Protein AF-A0AAW2KDM3-F1 (afdb_monomer)

Radius of gyration: 23.58 Å; Cα contacts (8 Å, |Δi|>4): 33; chains: 1; bounding box: 55×32×55 Å

Organism: NCBI:txid2727405

InterPro domains:
  IPR025452 Domain of unknown function DUF4218 [PF13960] (2-44)

Secondary structure (DSSP, 8-state):
---S-SSSHHHHHHHHHHHHHHHHHHTTSS-TTS--TTTSPPTT-------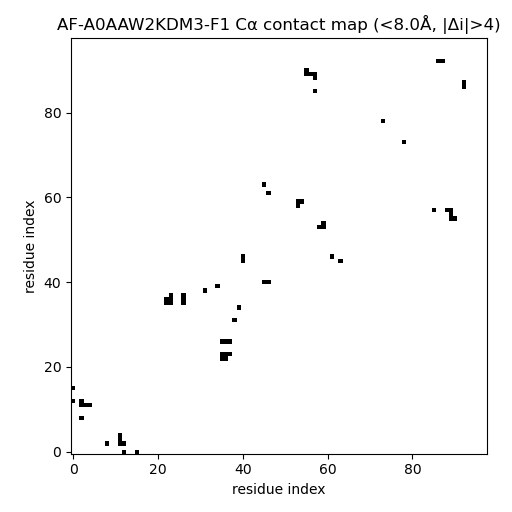GGGGG-TT-------S-----PPPHHHHHHHHHHHHHS-TTTGGG--

pLDDT: mean 76.43, std 13.73, range [48.03, 95.44]

Solvent-accessible surface area (backbone atoms only — not comparable to full-atom values): 6596 Å² total; per-residue (Å²): 134,83,76,83,40,82,91,47,47,67,61,41,50,54,52,54,51,52,55,50,50,53,47,48,61,54,43,73,78,51,60,92,86,58,84,35,78,81,76,48,69,54,99,84,48,83,70,68,76,77,67,81,80,42,81,84,44,92,71,52,70,85,73,80,89,76,78,85,86,78,92,76,88,77,52,75,67,54,51,50,51,53,53,49,52,59,57,73,69,32,81,84,48,57,79,78,80,115

Sequence (98 aa):
MKVKDKAHVEASIVEAYLVEEISLFTSHYFEPQVLCKRNMPSRNDDLVMNDTHIQQSIFNYIGRASGASRKRSLSGSEQHIIKMYILTNREIVTPYYE

Foldseek 3Di:
DDQPDPPCRPVSVVVVVVVVVVQVVVVVVDDQPDDGPVNPDDPPPPPDPDPVPLPQAPPSDPDDDDDDDDDDDDDPVRVVVVVVCRQPVGPVNVVVVD

S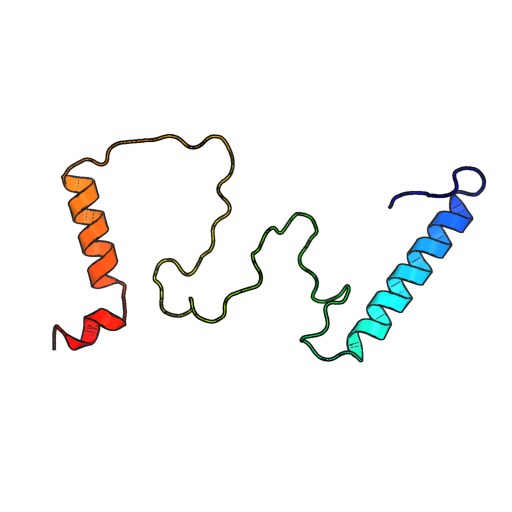tructure (mmCIF, N/CA/C/O backbone):
data_AF-A0AAW2KDM3-F1
#
_entry.id   AF-A0AAW2KDM3-F1
#
loop_
_atom_site.group_PDB
_atom_site.id
_atom_site.type_symbol
_atom_site.label_atom_id
_atom_site.label_alt_id
_atom_site.label_comp_id
_atom_site.label_asym_id
_atom_site.label_entity_id
_atom_site.label_seq_id
_atom_site.pdbx_PDB_ins_code
_atom_site.Cartn_x
_atom_site.Cartn_y
_atom_site.Cartn_z
_atom_site.occupancy
_atom_site.B_iso_or_equiv
_atom_site.auth_seq_id
_atom_site.auth_comp_id
_atom_site.auth_asym_id
_atom_site.auth_atom_id
_atom_site.pdbx_PDB_model_num
ATOM 1 N N . MET A 1 1 ? 11.457 5.809 -14.335 1.00 54.59 1 MET A N 1
ATOM 2 C CA . MET A 1 1 ? 12.539 5.114 -15.063 1.00 54.59 1 MET A CA 1
ATOM 3 C C . MET A 1 1 ? 13.871 5.735 -14.672 1.00 54.59 1 MET A C 1
ATOM 5 O O . MET A 1 1 ? 13.992 6.952 -14.733 1.00 54.59 1 MET A O 1
ATOM 9 N N . LYS A 1 2 ? 14.831 4.951 -14.172 1.00 58.62 2 LYS A N 1
ATOM 10 C CA . LYS A 1 2 ? 16.146 5.476 -13.774 1.00 58.62 2 LYS A CA 1
ATOM 11 C C . LYS A 1 2 ? 17.111 5.203 -14.925 1.00 58.62 2 LYS A C 1
ATOM 13 O O . LYS A 1 2 ? 17.513 4.060 -15.101 1.00 58.62 2 LYS A O 1
ATOM 18 N N . VAL A 1 3 ? 17.407 6.226 -15.725 1.00 66.38 3 VAL A N 1
ATOM 19 C CA . VAL A 1 3 ? 18.361 6.133 -16.842 1.00 66.38 3 VAL A CA 1
ATOM 20 C C . VAL A 1 3 ? 19.741 5.862 -16.249 1.00 66.38 3 VAL A C 1
ATOM 22 O O . VAL A 1 3 ? 20.259 6.687 -15.491 1.00 66.38 3 VAL A O 1
ATOM 25 N N . LYS A 1 4 ? 20.280 4.667 -16.510 1.00 67.62 4 LYS A N 1
ATOM 26 C CA . LYS A 1 4 ? 21.583 4.246 -15.979 1.00 67.62 4 LYS A CA 1
ATOM 27 C C . LYS A 1 4 ? 22.720 4.800 -16.825 1.00 67.62 4 LYS A C 1
ATOM 29 O O . LYS A 1 4 ? 23.732 5.203 -16.260 1.00 67.62 4 LYS A O 1
ATOM 34 N N . ASP A 1 5 ? 22.508 4.882 -18.135 1.00 71.44 5 ASP A N 1
ATOM 35 C CA . ASP A 1 5 ? 23.477 5.429 -19.070 1.00 71.44 5 ASP A CA 1
ATOM 36 C C . ASP A 1 5 ? 22.974 6.746 -19.670 1.00 71.44 5 ASP A C 1
ATOM 38 O O . ASP A 1 5 ? 22.030 6.790 -20.460 1.00 71.44 5 ASP A O 1
ATOM 42 N N . LYS A 1 6 ? 23.598 7.845 -19.243 1.00 73.56 6 LYS A N 1
ATOM 43 C CA . LYS A 1 6 ? 23.269 9.194 -19.717 1.00 73.56 6 LYS A CA 1
ATOM 44 C C . LYS A 1 6 ? 23.952 9.537 -21.043 1.00 73.56 6 LYS A C 1
ATOM 46 O O . LYS A 1 6 ? 23.581 10.544 -21.635 1.00 73.56 6 LYS A O 1
ATOM 51 N N . ALA A 1 7 ? 24.928 8.743 -21.493 1.00 79.44 7 ALA A N 1
ATOM 52 C CA . ALA A 1 7 ? 25.584 8.940 -22.784 1.00 79.44 7 ALA A CA 1
ATOM 53 C C . ALA A 1 7 ? 24.707 8.428 -23.939 1.00 79.44 7 ALA A C 1
ATOM 55 O O . ALA A 1 7 ? 24.673 9.039 -25.004 1.00 79.44 7 ALA A O 1
ATOM 56 N N . HIS A 1 8 ? 23.932 7.367 -23.694 1.00 79.94 8 HIS A N 1
ATOM 57 C CA . HIS A 1 8 ? 23.000 6.777 -24.657 1.00 79.94 8 HIS A CA 1
ATOM 58 C C . HIS A 1 8 ? 21.614 6.603 -24.040 1.00 79.94 8 HIS A C 1
ATOM 60 O O . HIS A 1 8 ? 21.134 5.489 -23.824 1.00 79.94 8 HIS A O 1
ATOM 66 N N . VAL A 1 9 ? 20.970 7.737 -23.752 1.00 83.50 9 VAL A N 1
ATOM 67 C CA . VAL A 1 9 ? 19.675 7.771 -23.064 1.00 83.50 9 VAL A CA 1
ATOM 68 C C . VAL A 1 9 ? 18.661 6.883 -23.777 1.00 83.50 9 VAL A C 1
ATOM 70 O O . VAL A 1 9 ? 18.134 5.986 -23.134 1.00 83.50 9 VAL A O 1
ATOM 73 N N . GLU A 1 10 ? 18.447 7.065 -25.085 1.00 86.50 10 GLU A N 1
ATOM 74 C CA . GLU A 1 10 ? 17.453 6.323 -25.881 1.00 86.50 10 GLU A CA 1
ATOM 75 C C . GLU A 1 10 ? 17.653 4.805 -25.827 1.00 86.50 10 GLU A C 1
ATOM 77 O O . GLU A 1 10 ? 16.706 4.072 -25.548 1.00 86.50 10 GLU A O 1
ATOM 82 N N . ALA A 1 11 ? 18.889 4.331 -26.008 1.00 86.06 11 ALA A N 1
ATOM 83 C CA . ALA A 1 11 ? 19.207 2.909 -25.909 1.00 86.06 11 ALA A CA 1
ATOM 84 C C . ALA A 1 11 ? 18.917 2.367 -24.499 1.00 86.06 11 ALA A C 1
ATOM 86 O O . ALA A 1 11 ? 18.305 1.311 -24.357 1.00 86.06 11 ALA A O 1
ATOM 87 N N . SER A 1 12 ? 19.264 3.131 -23.455 1.00 84.44 12 SER A N 1
ATOM 88 C CA . SER A 1 12 ? 18.967 2.775 -22.062 1.00 84.44 12 SER A CA 1
ATOM 89 C C . SER A 1 12 ? 17.460 2.771 -21.760 1.00 84.44 12 SER A C 1
ATOM 91 O O . SER A 1 12 ? 17.005 1.976 -20.937 1.00 84.44 12 SER A O 1
ATOM 93 N N . ILE A 1 13 ? 16.669 3.627 -22.424 1.00 87.94 13 ILE A N 1
ATOM 94 C CA . ILE A 1 13 ? 15.200 3.597 -22.348 1.00 87.94 13 ILE A CA 1
ATOM 95 C C . ILE A 1 13 ? 14.683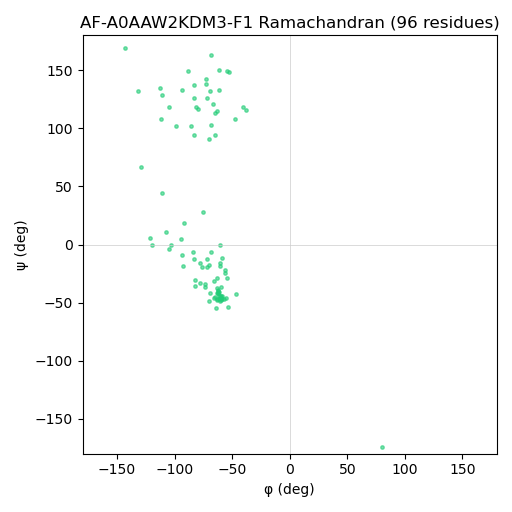 2.283 -22.936 1.00 87.94 13 ILE A C 1
ATOM 97 O O . ILE A 1 13 ? 13.955 1.557 -22.263 1.00 87.94 13 ILE A O 1
ATOM 101 N N . VAL A 1 14 ? 15.066 1.979 -24.179 1.00 91.31 14 VAL A N 1
ATOM 102 C CA . VAL A 1 14 ? 14.595 0.792 -24.907 1.00 91.31 14 VAL A CA 1
ATOM 103 C C . VAL A 1 14 ? 14.955 -0.487 -24.156 1.00 91.31 14 VAL A C 1
ATOM 105 O O . VAL A 1 14 ? 14.104 -1.351 -23.965 1.00 91.31 14 VAL A O 1
ATOM 108 N N . GLU A 1 15 ? 16.186 -0.583 -23.658 1.00 90.50 15 GLU A N 1
ATOM 109 C CA . GLU A 1 15 ? 16.634 -1.713 -22.845 1.00 90.50 15 GLU A CA 1
ATOM 110 C C . GLU A 1 15 ? 15.772 -1.887 -21.584 1.00 90.50 15 GLU A C 1
ATOM 112 O O . GLU A 1 15 ? 15.346 -2.998 -21.266 1.00 90.50 15 GLU A O 1
ATOM 117 N N . ALA A 1 16 ? 15.462 -0.792 -20.880 1.00 89.31 16 ALA A N 1
ATOM 118 C CA . ALA A 1 16 ? 14.624 -0.848 -19.688 1.00 89.31 16 ALA A CA 1
ATOM 119 C C . ALA A 1 16 ? 13.209 -1.365 -19.996 1.00 89.31 16 ALA A C 1
ATOM 121 O O . ALA A 1 16 ? 12.688 -2.167 -19.218 1.00 89.31 16 ALA A O 1
ATOM 122 N N . TYR A 1 17 ? 12.620 -0.949 -21.122 1.00 91.44 17 TYR A N 1
ATOM 123 C CA . TYR A 1 17 ? 11.316 -1.446 -21.572 1.00 91.44 17 TYR A CA 1
ATOM 124 C C . TYR A 1 17 ? 11.356 -2.933 -21.924 1.00 91.44 17 TYR A C 1
ATOM 126 O O . TYR A 1 17 ? 10.500 -3.683 -21.462 1.00 91.44 17 TYR A O 1
ATOM 134 N N . LEU A 1 18 ? 12.377 -3.386 -22.658 1.00 94.31 18 LEU A N 1
ATOM 135 C CA . LEU A 1 18 ? 12.534 -4.803 -23.004 1.00 94.31 18 LEU A CA 1
ATOM 136 C C . LEU A 1 18 ? 12.634 -5.684 -21.754 1.00 94.31 18 LEU A C 1
ATOM 138 O O . LEU A 1 18 ? 11.940 -6.694 -21.637 1.00 94.31 18 LEU A O 1
ATOM 142 N N . VAL A 1 19 ? 13.461 -5.289 -20.783 1.00 91.06 19 VAL A N 1
ATOM 143 C CA . VAL A 1 19 ? 13.595 -6.023 -19.514 1.00 91.06 19 VAL A CA 1
ATOM 144 C C . VAL A 1 19 ? 12.273 -6.034 -18.742 1.00 91.06 19 VAL A C 1
ATOM 146 O O . VAL A 1 19 ? 11.914 -7.049 -18.140 1.00 91.06 19 VAL A O 1
ATOM 149 N N . GLU A 1 20 ? 11.538 -4.921 -18.754 1.00 89.75 20 GLU A N 1
ATOM 150 C CA . GLU A 1 20 ? 10.223 -4.804 -18.126 1.00 89.75 20 GLU A 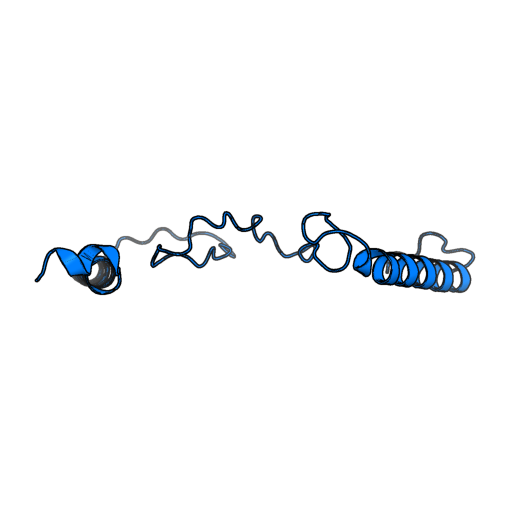CA 1
ATOM 151 C C . GLU A 1 20 ? 9.189 -5.741 -18.756 1.00 89.75 20 GLU A C 1
ATOM 153 O O . GLU A 1 20 ? 8.519 -6.460 -18.011 1.00 89.75 20 GLU A O 1
ATOM 158 N N . GLU A 1 21 ? 9.095 -5.778 -20.083 1.00 92.75 21 GLU A N 1
ATOM 159 C CA . GLU A 1 21 ? 8.161 -6.642 -20.805 1.00 92.75 21 GLU A CA 1
ATOM 160 C C . GLU A 1 21 ? 8.487 -8.122 -20.625 1.00 92.75 21 GLU A C 1
ATOM 162 O O . GLU A 1 21 ? 7.596 -8.905 -20.300 1.00 92.75 21 GLU A O 1
ATOM 167 N N . ILE A 1 22 ? 9.760 -8.513 -20.749 1.00 93.12 22 ILE A N 1
ATOM 168 C CA . ILE A 1 22 ? 10.180 -9.907 -20.545 1.00 93.12 22 ILE A CA 1
ATOM 16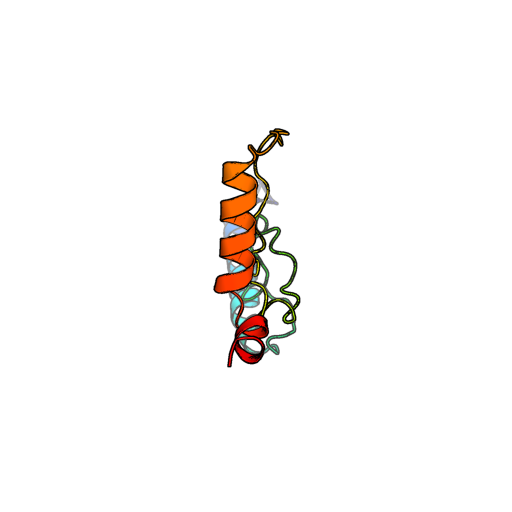9 C C . ILE A 1 22 ? 9.849 -10.356 -19.118 1.00 93.12 22 ILE A C 1
ATOM 171 O O . ILE A 1 22 ? 9.294 -11.439 -18.918 1.00 93.12 22 ILE A O 1
ATOM 175 N N . SER A 1 23 ? 10.137 -9.519 -18.117 1.00 89.81 23 SER A N 1
ATOM 176 C CA . SER A 1 23 ? 9.821 -9.817 -16.712 1.00 89.81 23 SER A CA 1
ATOM 177 C C . SER A 1 23 ? 8.315 -9.953 -16.469 1.00 89.81 23 SER A C 1
ATOM 179 O O . SER A 1 23 ? 7.887 -10.791 -15.678 1.00 89.81 23 SER A O 1
ATOM 181 N N . LEU A 1 24 ? 7.494 -9.135 -17.135 1.00 90.06 24 LEU A N 1
ATOM 182 C CA . LEU A 1 24 ? 6.039 -9.223 -17.037 1.00 90.06 24 LEU A CA 1
ATOM 183 C C . LEU A 1 24 ? 5.513 -10.487 -17.725 1.00 90.06 24 LEU A C 1
ATOM 185 O O . LEU A 1 24 ? 4.755 -11.238 -17.118 1.00 90.06 24 LEU A O 1
ATOM 189 N N . PHE A 1 25 ? 5.951 -10.762 -18.951 1.00 93.06 25 PHE A N 1
ATOM 190 C CA . PHE A 1 25 ? 5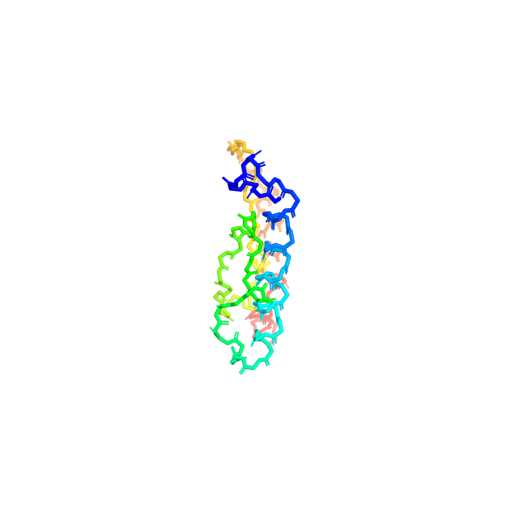.528 -11.931 -19.718 1.00 93.06 25 PHE A CA 1
ATOM 191 C C . PHE A 1 25 ? 5.878 -13.240 -19.001 1.00 93.06 25 PHE A C 1
ATOM 193 O O . PHE A 1 25 ? 5.024 -14.105 -18.812 1.00 93.06 25 PHE A O 1
ATOM 200 N N . THR A 1 26 ? 7.119 -13.362 -18.527 1.00 92.00 26 THR A N 1
ATOM 201 C CA . THR A 1 26 ? 7.579 -14.542 -17.778 1.00 92.00 26 THR A CA 1
ATOM 202 C C . THR A 1 26 ? 6.835 -14.728 -16.457 1.00 92.00 26 THR A C 1
ATOM 204 O O . THR A 1 26 ? 6.620 -15.866 -16.043 1.00 92.00 26 THR A O 1
ATOM 207 N N . SER A 1 27 ? 6.344 -13.647 -15.836 1.00 90.19 27 SER A N 1
ATOM 208 C CA . SER A 1 27 ? 5.597 -13.726 -14.573 1.00 90.19 27 SER A CA 1
ATOM 209 C C . SER A 1 27 ? 4.306 -14.549 -14.633 1.00 90.19 27 SER A C 1
ATOM 211 O O . SER A 1 27 ? 3.804 -14.975 -13.594 1.00 90.19 27 SER A O 1
ATOM 213 N N . HIS A 1 28 ? 3.770 -14.791 -15.831 1.00 90.38 28 HIS A N 1
ATOM 214 C CA . HIS A 1 28 ? 2.573 -15.607 -16.027 1.00 90.38 28 HIS A CA 1
ATOM 215 C C . HIS A 1 28 ? 2.824 -17.112 -15.899 1.00 90.38 28 HIS A C 1
ATOM 217 O O . HIS A 1 28 ? 1.875 -17.859 -15.679 1.00 90.38 28 HIS A O 1
ATOM 223 N N . TYR A 1 29 ? 4.077 -17.549 -16.020 1.00 93.62 29 TYR A N 1
ATOM 224 C CA . TYR A 1 29 ? 4.451 -18.961 -15.936 1.00 93.62 29 TYR A CA 1
ATOM 225 C C . TYR A 1 29 ? 4.874 -19.387 -14.527 1.00 93.62 29 TYR A C 1
ATOM 227 O O . TYR A 1 29 ? 5.060 -20.576 -14.283 1.00 93.62 29 TYR A O 1
ATOM 235 N N . PHE A 1 30 ? 5.032 -18.439 -13.600 1.00 87.69 30 PHE A N 1
ATOM 236 C CA . PHE A 1 30 ? 5.356 -18.745 -12.212 1.00 87.69 30 PHE A CA 1
ATOM 237 C C . PHE A 1 30 ? 4.101 -18.981 -11.374 1.00 87.69 30 PHE A C 1
ATOM 239 O O . PHE A 1 30 ? 3.042 -18.389 -11.602 1.00 87.69 30 PHE A O 1
ATOM 246 N N . GLU A 1 31 ? 4.241 -19.830 -10.358 1.00 86.69 31 GLU A N 1
ATOM 247 C CA . GLU A 1 31 ? 3.190 -20.055 -9.372 1.00 86.69 31 GLU A CA 1
ATOM 248 C C . GLU A 1 31 ? 2.857 -18.757 -8.610 1.00 86.69 31 GLU A C 1
ATOM 250 O O . GLU A 1 31 ? 3.744 -17.928 -8.389 1.00 86.69 31 GLU A O 1
ATOM 255 N N . PRO A 1 32 ? 1.606 -18.571 -8.141 1.00 80.12 32 PRO A N 1
ATOM 256 C CA . PRO A 1 32 ? 1.167 -17.332 -7.486 1.00 80.12 32 PRO A CA 1
ATOM 257 C C . PRO A 1 32 ? 1.994 -16.908 -6.264 1.00 80.12 32 PRO A C 1
ATOM 259 O O . PRO A 1 32 ? 2.024 -15.723 -5.934 1.00 80.12 32 PRO A O 1
ATOM 262 N N . GLN A 1 33 ? 2.655 -17.867 -5.614 1.00 81.19 33 GLN A N 1
ATOM 263 C CA . GLN A 1 33 ? 3.529 -17.688 -4.452 1.00 81.19 33 GLN A CA 1
ATOM 264 C C . GLN A 1 33 ? 4.928 -17.151 -4.779 1.00 81.19 33 GLN A C 1
ATOM 266 O O . GLN A 1 33 ? 5.627 -16.670 -3.889 1.00 81.19 33 GLN A O 1
ATOM 271 N N . VAL A 1 34 ? 5.349 -17.206 -6.044 1.00 83.88 34 VAL A N 1
ATOM 272 C CA . VAL A 1 34 ? 6.632 -16.646 -6.471 1.00 83.88 34 VAL A CA 1
ATOM 273 C C . VAL A 1 34 ? 6.460 -15.147 -6.669 1.00 83.88 34 VAL A C 1
ATOM 275 O O . VAL A 1 34 ? 5.681 -14.704 -7.513 1.00 83.88 34 VAL A O 1
ATOM 278 N N . LEU A 1 35 ? 7.202 -14.352 -5.901 1.00 80.25 35 LEU A N 1
ATOM 279 C CA . LEU A 1 35 ? 7.187 -12.900 -6.041 1.00 80.25 35 LEU A CA 1
ATOM 280 C C . LEU A 1 35 ? 7.791 -12.494 -7.387 1.00 80.25 35 LEU A C 1
ATOM 282 O O . LEU A 1 35 ? 8.940 -12.791 -7.702 1.00 80.25 35 LEU A O 1
ATOM 286 N N . CYS A 1 36 ? 6.988 -11.804 -8.180 1.00 82.81 36 CYS A N 1
ATOM 287 C CA . CYS A 1 36 ? 7.258 -11.357 -9.534 1.00 82.81 36 CYS A CA 1
ATOM 288 C C . CYS A 1 36 ? 6.629 -9.983 -9.749 1.00 82.81 36 CYS A C 1
ATOM 290 O O . CYS A 1 36 ? 5.793 -9.527 -8.974 1.00 82.81 36 CYS A O 1
ATOM 292 N N . LYS A 1 37 ? 6.966 -9.321 -10.857 1.00 77.50 37 LYS A N 1
ATOM 293 C CA . LYS A 1 37 ? 6.474 -7.963 -11.137 1.00 77.50 37 LYS A CA 1
ATOM 294 C C . LYS A 1 37 ? 4.939 -7.824 -11.095 1.00 77.50 37 LYS A C 1
ATOM 296 O O . LYS A 1 37 ? 4.442 -6.756 -10.769 1.00 77.50 37 LYS A O 1
ATOM 301 N N . ARG A 1 38 ? 4.208 -8.902 -11.404 1.00 79.62 38 ARG A N 1
ATOM 302 C CA . ARG A 1 38 ? 2.736 -8.972 -11.419 1.00 79.62 38 ARG A CA 1
ATOM 303 C C . ARG A 1 38 ? 2.086 -8.996 -10.030 1.00 79.62 38 ARG A C 1
ATOM 305 O O . ARG A 1 38 ? 0.975 -8.502 -9.892 1.00 79.62 38 ARG A O 1
ATOM 312 N N . ASN A 1 39 ? 2.721 -9.617 -9.038 1.00 79.06 39 ASN A N 1
ATOM 313 C CA . ASN A 1 39 ? 2.152 -9.835 -7.698 1.00 79.06 39 ASN A CA 1
ATOM 314 C C . ASN A 1 39 ? 2.979 -9.178 -6.580 1.00 79.06 39 ASN A C 1
ATOM 316 O O . ASN A 1 39 ? 2.609 -9.275 -5.413 1.00 79.06 39 ASN A O 1
ATOM 320 N N . MET A 1 40 ? 4.083 -8.507 -6.920 1.00 77.38 40 MET A N 1
ATOM 321 C CA . MET A 1 40 ? 4.853 -7.727 -5.964 1.00 77.38 40 MET A CA 1
ATOM 322 C C . MET A 1 40 ? 4.044 -6.491 -5.542 1.00 77.38 40 MET A C 1
ATOM 324 O O . MET A 1 40 ? 3.542 -5.776 -6.415 1.00 77.38 40 MET A O 1
ATOM 328 N N . PRO A 1 41 ? 3.935 -6.206 -4.233 1.00 70.75 41 PRO A N 1
ATOM 329 C CA . PRO A 1 41 ? 3.337 -4.967 -3.753 1.00 70.75 41 PRO A CA 1
ATOM 330 C C . PRO A 1 41 ? 4.033 -3.753 -4.379 1.00 70.75 41 PRO A C 1
ATOM 332 O O . PRO A 1 41 ? 5.233 -3.793 -4.682 1.00 70.75 41 PRO A O 1
ATOM 335 N N . SER A 1 42 ? 3.296 -2.656 -4.565 1.00 69.31 42 SER A N 1
ATOM 336 C CA . SER A 1 42 ? 3.897 -1.384 -4.977 1.00 69.31 42 SER A CA 1
ATOM 337 C C . SER A 1 42 ? 5.050 -1.013 -4.036 1.00 69.31 42 SER A C 1
ATOM 339 O O . SER A 1 42 ? 4.997 -1.280 -2.843 1.00 69.31 42 SER A O 1
ATOM 341 N N . ARG A 1 43 ? 6.092 -0.330 -4.529 1.00 64.94 43 ARG A N 1
ATOM 342 C CA . ARG A 1 43 ? 7.230 0.100 -3.679 1.00 64.94 43 ARG A CA 1
ATOM 343 C C . ARG A 1 43 ? 6.819 1.040 -2.539 1.00 64.94 43 ARG A C 1
ATOM 345 O O . ARG A 1 43 ? 7.609 1.245 -1.626 1.00 64.94 43 ARG A O 1
ATOM 352 N N . ASN A 1 44 ? 5.622 1.618 -2.628 1.00 67.81 44 ASN A N 1
ATOM 353 C CA . ASN A 1 44 ? 5.022 2.452 -1.589 1.00 67.81 44 ASN A CA 1
ATOM 354 C C . ASN A 1 44 ? 3.899 1.737 -0.816 1.00 67.81 44 ASN A C 1
ATOM 356 O O . ASN A 1 44 ? 3.354 2.333 0.118 1.00 67.81 44 ASN A O 1
ATOM 360 N N . ASP A 1 45 ? 3.550 0.512 -1.217 1.00 63.72 45 ASP A N 1
ATOM 361 C CA . ASP A 1 45 ? 2.697 -0.386 -0.451 1.00 63.72 45 ASP A CA 1
ATOM 362 C C . ASP A 1 45 ? 3.562 -1.112 0.572 1.00 63.72 45 ASP A C 1
ATOM 364 O O . ASP A 1 45 ? 4.115 -2.180 0.323 1.00 63.72 45 ASP A O 1
ATOM 368 N N . ASP A 1 46 ? 3.598 -0.544 1.774 1.00 60.31 46 ASP A N 1
ATOM 369 C CA . ASP A 1 46 ? 4.008 -1.247 2.991 1.00 60.31 46 ASP A CA 1
ATOM 370 C C . ASP A 1 46 ? 2.886 -2.193 3.472 1.00 60.31 46 ASP A C 1
ATOM 372 O O . ASP A 1 46 ? 2.733 -2.421 4.673 1.00 60.31 46 ASP A O 1
ATOM 376 N N . LEU A 1 47 ? 2.039 -2.690 2.557 1.00 55.47 47 LEU A N 1
ATOM 377 C CA . LEU A 1 47 ? 1.054 -3.719 2.862 1.00 55.47 47 LEU A CA 1
ATOM 378 C C . LEU A 1 47 ? 1.846 -4.967 3.236 1.00 55.47 47 LEU A C 1
ATOM 380 O O . LEU A 1 47 ? 2.316 -5.716 2.380 1.00 55.47 47 LEU A O 1
ATOM 384 N N . VAL A 1 48 ? 2.048 -5.116 4.546 1.00 53.12 48 VAL A N 1
ATOM 385 C CA . VAL A 1 48 ? 2.523 -6.327 5.202 1.00 53.12 48 VAL A CA 1
ATOM 386 C C . VAL A 1 48 ? 1.820 -7.484 4.515 1.00 53.12 48 VAL A C 1
ATOM 388 O O . VAL A 1 48 ? 0.590 -7.516 4.491 1.00 53.12 48 VAL A O 1
ATOM 391 N N . MET A 1 49 ? 2.616 -8.360 3.895 1.00 50.19 49 MET A N 1
ATOM 392 C CA . MET A 1 49 ? 2.153 -9.578 3.238 1.00 50.19 49 MET A CA 1
ATOM 393 C C . MET A 1 49 ? 1.036 -10.171 4.082 1.00 50.19 49 MET A C 1
ATOM 395 O O . MET A 1 49 ? 1.255 -10.463 5.256 1.00 50.19 49 MET A O 1
ATOM 399 N N . ASN A 1 50 ? -0.159 -10.214 3.495 1.00 48.03 50 ASN A N 1
ATOM 400 C CA . ASN A 1 50 ? -1.392 -10.557 4.179 1.00 48.03 50 ASN A CA 1
ATOM 401 C C . ASN A 1 50 ? -1.179 -11.824 5.002 1.00 48.03 50 ASN A C 1
ATOM 403 O O . ASN A 1 50 ? -1.090 -12.917 4.442 1.00 48.03 50 ASN A O 1
ATOM 407 N N . ASP A 1 51 ? -1.129 -11.678 6.323 1.00 49.84 51 ASP A N 1
ATOM 408 C CA . ASP A 1 51 ? -1.347 -12.810 7.198 1.00 49.84 51 ASP A CA 1
ATOM 409 C C . ASP A 1 51 ? -2.825 -13.156 7.004 1.00 49.84 51 ASP A C 1
ATOM 411 O O . ASP A 1 51 ? -3.733 -12.449 7.453 1.00 49.84 51 ASP A O 1
ATOM 415 N N . THR A 1 52 ? -3.086 -14.209 6.234 1.00 51.31 52 THR A N 1
ATOM 416 C CA . THR A 1 52 ? -4.428 -14.664 5.842 1.00 51.31 52 THR A CA 1
ATOM 417 C C . THR A 1 52 ? -5.307 -15.042 7.042 1.00 51.31 52 THR A C 1
ATOM 419 O O . THR A 1 52 ? -6.468 -15.400 6.875 1.00 51.31 52 THR A O 1
ATOM 422 N N . HIS A 1 53 ? -4.788 -14.930 8.266 1.00 50.25 53 HIS A N 1
ATOM 423 C CA . HIS A 1 53 ? -5.488 -15.209 9.512 1.00 50.25 53 HIS A CA 1
ATOM 424 C C . HIS A 1 53 ? -6.354 -14.068 10.067 1.00 50.25 53 HIS A C 1
ATOM 426 O O . HIS A 1 53 ? -7.104 -14.299 11.013 1.00 50.25 53 HIS A O 1
ATOM 432 N N . ILE A 1 54 ? -6.337 -12.863 9.485 1.00 53.28 54 ILE A N 1
ATOM 433 C CA . ILE A 1 54 ? -7.115 -11.712 9.998 1.00 53.28 54 ILE A CA 1
ATOM 434 C C . ILE A 1 54 ? -8.514 -11.611 9.348 1.00 53.28 54 ILE A C 1
ATOM 436 O O . ILE A 1 54 ? -9.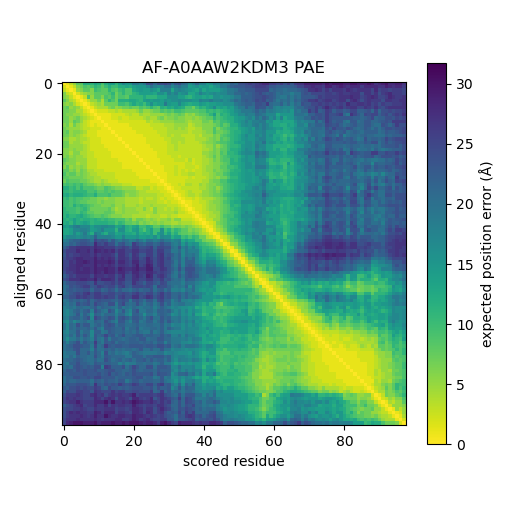167 -10.576 9.400 1.00 53.28 54 ILE A O 1
ATOM 440 N N . GLN A 1 55 ? -9.038 -12.672 8.729 1.00 56.19 55 GLN A N 1
ATOM 441 C CA . GLN A 1 55 ? -10.337 -12.587 8.038 1.00 56.19 55 GLN A CA 1
ATOM 442 C C . GLN A 1 55 ? -11.544 -12.448 8.986 1.00 56.19 55 GLN A C 1
ATOM 444 O O . GLN A 1 55 ? -12.597 -11.993 8.557 1.00 56.19 55 GLN A O 1
ATOM 449 N N . GLN A 1 56 ? -11.389 -12.767 10.277 1.00 55.56 56 GLN A N 1
ATOM 450 C CA . GLN A 1 56 ? -12.474 -12.732 11.277 1.00 55.56 56 GLN A CA 1
ATOM 451 C C . GLN A 1 56 ? -12.367 -11.572 12.284 1.00 55.56 56 GLN A C 1
ATOM 453 O O . GLN A 1 56 ? -13.059 -11.548 13.308 1.00 55.56 56 GLN A O 1
ATOM 458 N N . SER A 1 57 ? -11.468 -10.615 12.043 1.00 62.66 57 SER A N 1
ATOM 459 C CA . SER A 1 57 ? -11.354 -9.418 12.877 1.00 62.66 57 SER A CA 1
ATOM 460 C C . SER A 1 57 ? -12.184 -8.284 12.280 1.00 62.66 57 SER A C 1
ATOM 462 O O . SER A 1 57 ? -12.031 -7.963 11.106 1.00 62.66 57 SER A O 1
ATOM 464 N N . ILE A 1 58 ? -12.977 -7.590 13.103 1.00 62.28 58 ILE A N 1
ATOM 465 C CA . ILE A 1 58 ? -13.575 -6.283 12.749 1.00 62.28 58 ILE A CA 1
ATOM 466 C C . ILE A 1 58 ? -12.508 -5.221 12.408 1.00 62.28 58 ILE A C 1
ATOM 468 O O . ILE A 1 58 ? -12.824 -4.160 11.879 1.00 62.28 58 ILE A O 1
ATOM 472 N N . PHE A 1 59 ? -11.238 -5.516 12.704 1.00 66.62 59 PHE A N 1
ATOM 473 C CA . PHE A 1 59 ? -10.056 -4.744 12.332 1.00 66.62 59 PHE A CA 1
ATOM 474 C C . PHE A 1 59 ? -9.209 -5.495 11.291 1.00 66.62 59 PHE A C 1
ATOM 476 O O . PHE A 1 59 ? -7.993 -5.597 11.432 1.00 66.62 59 PHE A O 1
ATOM 483 N N . ASN A 1 60 ? -9.838 -6.077 10.268 1.00 65.44 60 ASN A N 1
ATOM 484 C CA . ASN A 1 60 ? -9.130 -6.748 9.168 1.00 65.44 60 ASN A CA 1
ATOM 485 C C . ASN A 1 60 ? -8.415 -5.776 8.221 1.00 65.44 60 ASN A C 1
ATOM 487 O O . ASN A 1 60 ? -7.577 -6.189 7.421 1.00 65.44 60 ASN A O 1
ATOM 491 N N . TYR A 1 61 ? -8.715 -4.483 8.325 1.00 60.78 6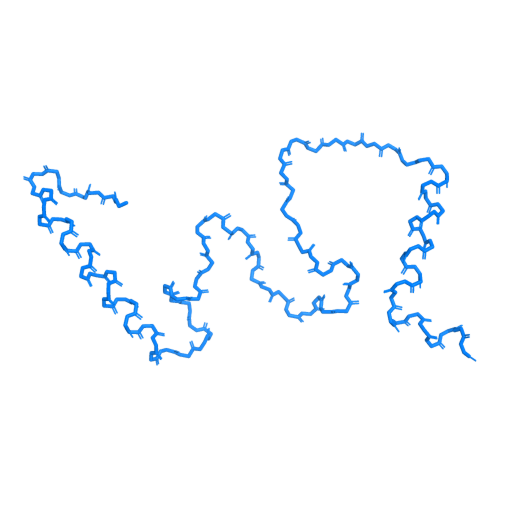1 TYR A N 1
ATOM 492 C CA . TYR A 1 61 ? -8.032 -3.464 7.558 1.00 60.78 61 TYR A CA 1
ATOM 493 C C . TYR A 1 61 ? -6.757 -3.031 8.280 1.00 60.78 61 TYR A C 1
ATOM 495 O O . TYR A 1 61 ? -6.793 -2.243 9.230 1.00 60.78 61 TYR A O 1
ATOM 503 N N . ILE A 1 62 ? -5.614 -3.531 7.811 1.00 61.03 62 ILE A N 1
ATOM 504 C CA . ILE A 1 62 ? -4.307 -3.015 8.217 1.00 61.03 62 ILE A CA 1
ATOM 505 C C . ILE A 1 62 ? -4.164 -1.620 7.598 1.00 61.03 62 ILE A C 1
ATOM 507 O O . ILE A 1 62 ? -3.744 -1.447 6.457 1.00 61.03 62 ILE A O 1
ATOM 511 N N . GLY A 1 63 ? -4.588 -0.600 8.342 1.00 59.78 63 GLY A N 1
ATOM 512 C CA . GLY A 1 63 ? -4.398 0.790 7.952 1.00 59.78 63 GLY A CA 1
ATOM 513 C C . GLY A 1 63 ? -2.936 1.214 8.107 1.00 59.78 63 GLY A C 1
ATOM 514 O O . GLY A 1 63 ? -2.273 0.865 9.083 1.00 59.78 63 GLY A O 1
ATOM 515 N N . ARG A 1 64 ? -2.438 2.035 7.177 1.00 66.50 64 ARG A N 1
ATOM 516 C CA . ARG A 1 64 ? -1.151 2.723 7.330 1.00 66.50 64 ARG A CA 1
ATOM 517 C C . ARG A 1 64 ? -1.338 3.946 8.224 1.00 66.50 64 ARG A C 1
ATOM 519 O O . ARG A 1 64 ? -2.039 4.884 7.844 1.00 66.50 64 ARG A O 1
ATOM 526 N N . ALA A 1 65 ? -0.692 3.971 9.389 1.00 67.62 65 ALA A N 1
ATOM 527 C CA . ALA A 1 65 ? -0.607 5.196 10.178 1.00 67.62 65 ALA A CA 1
ATOM 528 C C . ALA A 1 65 ? 0.166 6.251 9.365 1.00 67.62 65 ALA A C 1
ATOM 530 O O . ALA A 1 65 ? 1.338 6.056 9.048 1.00 67.62 65 ALA A O 1
ATOM 531 N N . SER A 1 66 ? -0.499 7.344 8.987 1.00 71.00 66 SER A N 1
ATOM 532 C CA . SER A 1 66 ? 0.108 8.445 8.235 1.00 71.00 66 SER A CA 1
ATOM 533 C C . SER A 1 66 ? 0.175 9.702 9.097 1.00 71.00 66 SER A C 1
ATOM 535 O O . SER A 1 66 ? -0.797 10.066 9.760 1.00 71.00 66 SER A O 1
ATOM 537 N N . GLY A 1 67 ? 1.326 10.372 9.074 1.00 79.31 67 GLY A N 1
ATOM 538 C CA . GLY A 1 67 ? 1.577 11.587 9.845 1.00 79.31 67 GLY A CA 1
ATOM 539 C C . GLY A 1 67 ? 1.934 11.340 11.315 1.00 79.31 67 GLY A C 1
ATOM 540 O O . GLY A 1 67 ? 2.138 10.213 11.763 1.00 79.31 67 GLY A O 1
ATOM 541 N N . ALA A 1 68 ? 2.049 12.429 12.075 1.00 83.31 68 ALA A N 1
ATOM 542 C CA . ALA A 1 68 ? 2.387 12.362 13.492 1.00 83.31 68 ALA A CA 1
ATOM 543 C C . ALA A 1 68 ? 1.211 11.810 14.313 1.00 83.31 68 ALA A C 1
ATOM 545 O O . ALA A 1 68 ? 0.100 12.347 14.281 1.00 83.31 68 ALA A O 1
ATOM 546 N N . SER A 1 69 ? 1.471 10.765 15.099 1.00 79.81 69 SER A N 1
ATOM 547 C CA . SER A 1 69 ? 0.495 10.219 16.040 1.00 79.81 69 SER A CA 1
ATOM 548 C C . SER A 1 69 ? 0.101 11.271 17.081 1.00 79.81 69 SER A C 1
ATOM 550 O O . SER A 1 69 ? 0.973 11.877 17.708 1.00 79.81 69 SER A O 1
ATOM 552 N N . ARG A 1 70 ? -1.200 11.440 17.332 1.00 83.62 70 ARG A N 1
ATOM 553 C CA . ARG A 1 70 ? -1.704 12.237 18.458 1.00 83.62 70 ARG A CA 1
ATOM 554 C C . ARG A 1 70 ? -2.346 11.322 19.487 1.00 83.62 70 ARG A C 1
ATOM 556 O O . ARG A 1 70 ? -3.208 10.517 19.152 1.00 83.62 70 ARG A O 1
ATOM 563 N N . LYS A 1 71 ? -1.936 11.466 20.747 1.00 87.00 71 LYS A N 1
ATOM 564 C CA . LYS A 1 71 ? -2.607 10.809 21.870 1.00 87.00 71 LYS A CA 1
ATOM 565 C C . LYS A 1 71 ? -3.806 11.663 22.271 1.00 87.00 71 LYS A C 1
ATOM 567 O O . LYS A 1 71 ? -3.650 12.853 22.529 1.00 87.00 71 LYS A O 1
ATOM 572 N N . ARG A 1 72 ? -4.991 11.057 22.317 1.00 90.94 72 ARG A N 1
ATOM 573 C CA . ARG A 1 72 ? -6.221 11.681 22.815 1.00 90.94 72 ARG A CA 1
ATOM 574 C C . ARG A 1 72 ? -6.892 10.719 23.785 1.00 90.94 72 ARG A C 1
ATOM 576 O O . ARG A 1 72 ? -7.051 9.547 23.456 1.00 90.94 72 ARG A O 1
ATOM 583 N N . SER A 1 73 ? -7.297 11.210 24.951 1.00 91.31 73 SER A N 1
ATOM 584 C CA . SER A 1 73 ? -8.131 10.434 25.871 1.00 91.31 73 SER A CA 1
ATOM 585 C C . SER A 1 73 ? -9.557 10.333 25.333 1.00 91.31 73 SER A C 1
ATOM 587 O O . SER A 1 73 ? -10.099 11.312 24.823 1.00 91.31 73 SER A O 1
ATOM 589 N N . LEU A 1 74 ? -10.153 9.148 25.446 1.00 90.69 74 LEU A N 1
ATOM 590 C CA . LEU A 1 74 ? -11.552 8.911 25.094 1.00 90.69 74 LEU A CA 1
ATOM 591 C C . LEU A 1 74 ? -12.460 9.311 26.255 1.00 90.69 74 LEU A C 1
ATOM 593 O O . LEU A 1 74 ? -12.176 8.965 27.407 1.00 90.69 74 LEU A O 1
ATOM 597 N N . SER A 1 75 ? -13.567 9.983 25.948 1.00 94.31 75 SER A N 1
ATOM 598 C CA . SER A 1 75 ? -14.609 10.264 26.936 1.00 94.31 75 SER A CA 1
ATOM 599 C C . SER A 1 75 ? -15.329 8.975 27.366 1.00 94.31 75 SER A C 1
ATOM 601 O O . SER A 1 75 ? -15.267 7.947 26.687 1.00 94.31 75 SER A O 1
ATOM 603 N N . GLY A 1 76 ? -16.047 9.015 28.492 1.00 95.44 76 GLY A N 1
ATOM 604 C CA . GLY A 1 76 ? -16.815 7.855 28.965 1.00 95.44 76 GLY A CA 1
ATOM 605 C C . GLY A 1 76 ? -17.883 7.385 27.966 1.00 95.44 76 GLY A C 1
ATOM 606 O O . GLY A 1 76 ? -18.075 6.181 27.794 1.00 95.44 76 GLY A O 1
ATOM 607 N N . SER A 1 77 ? -18.528 8.316 27.255 1.00 94.38 77 SER A N 1
ATOM 608 C CA . SER A 1 77 ? -19.520 7.994 26.223 1.00 94.38 77 SER A CA 1
ATOM 609 C C . SER A 1 77 ? -18.881 7.352 24.992 1.00 94.38 77 SER A C 1
ATOM 611 O O . SER A 1 77 ? -19.394 6.357 24.487 1.00 94.38 77 SER A O 1
ATOM 613 N N . GLU A 1 78 ? -17.724 7.848 24.552 1.00 92.12 78 GLU A N 1
ATOM 614 C CA . GLU A 1 78 ? -16.975 7.257 23.437 1.00 92.12 78 GLU A CA 1
ATOM 615 C C . GLU A 1 78 ? -16.523 5.832 23.762 1.00 92.12 78 GLU A C 1
ATOM 617 O O . GLU A 1 78 ? -16.657 4.933 22.934 1.00 92.12 78 GLU A O 1
ATOM 622 N N . GLN A 1 79 ? -16.052 5.596 24.989 1.00 91.69 79 GLN A N 1
ATOM 623 C CA . GLN A 1 79 ? -15.697 4.250 25.435 1.00 91.69 79 GLN A CA 1
ATOM 624 C C . GLN A 1 79 ? -16.899 3.302 25.417 1.00 91.69 79 GLN A C 1
ATOM 626 O O . GLN A 1 79 ? -16.748 2.144 25.035 1.00 91.69 79 GLN A O 1
ATOM 631 N N . HIS A 1 80 ? -18.079 3.769 25.830 1.00 93.50 80 HIS A N 1
ATOM 632 C CA . HIS A 1 80 ? -19.298 2.964 25.792 1.00 93.50 80 HIS A CA 1
ATOM 633 C C . HIS A 1 80 ? -19.681 2.585 24.354 1.00 93.50 80 HIS A C 1
ATOM 635 O O . HIS A 1 80 ? -19.918 1.411 24.075 1.00 93.50 80 HIS A O 1
ATOM 641 N N . ILE A 1 81 ? -19.655 3.554 23.434 1.00 90.50 81 ILE A N 1
ATOM 642 C CA . ILE A 1 81 ? -19.962 3.338 22.013 1.00 90.50 81 ILE A CA 1
ATOM 643 C C . ILE A 1 81 ? -18.980 2.345 21.386 1.00 90.50 81 ILE A C 1
ATOM 645 O O . ILE A 1 81 ? -19.405 1.400 20.729 1.00 90.50 81 ILE A O 1
ATOM 649 N N . ILE A 1 82 ? -17.675 2.518 21.619 1.00 87.88 82 ILE A N 1
ATOM 650 C CA . ILE A 1 82 ? -16.642 1.626 21.073 1.00 87.88 82 ILE A CA 1
ATOM 651 C C . ILE A 1 82 ? -16.838 0.196 21.583 1.00 87.88 82 ILE A C 1
ATOM 653 O O . ILE A 1 82 ? -16.786 -0.746 20.796 1.00 87.88 82 ILE A O 1
ATOM 657 N N . LYS A 1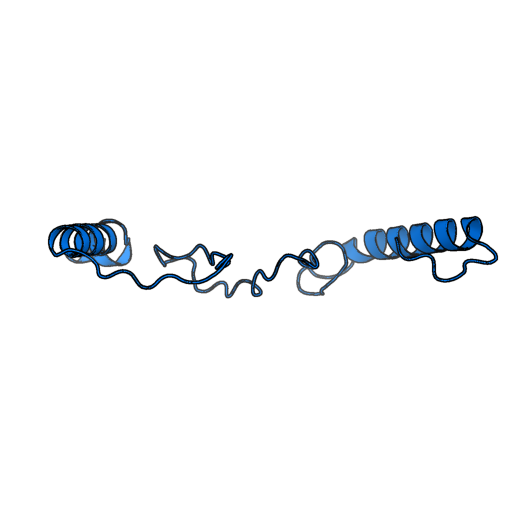 83 ? -17.103 0.021 22.883 1.00 87.38 83 LYS A N 1
ATOM 658 C CA . LYS A 1 83 ? -17.373 -1.302 23.464 1.00 87.38 83 LYS A CA 1
ATOM 659 C C . LYS A 1 83 ? -18.593 -1.955 22.817 1.00 87.38 83 LYS A C 1
ATOM 661 O O . LYS A 1 83 ? -18.507 -3.115 22.432 1.00 87.38 83 LYS A O 1
ATOM 666 N N . MET A 1 84 ? -19.689 -1.211 22.661 1.00 87.94 84 MET A N 1
ATOM 667 C CA . MET A 1 84 ? -20.900 -1.716 22.012 1.00 87.94 84 MET A CA 1
ATOM 668 C C . MET A 1 84 ? -20.620 -2.125 20.564 1.00 87.94 84 MET A C 1
ATOM 670 O O . MET A 1 84 ? -20.917 -3.246 20.171 1.00 87.94 84 MET A O 1
ATOM 674 N N . TYR A 1 85 ? -19.954 -1.260 19.795 1.00 85.94 85 TYR A N 1
ATOM 675 C CA . TYR A 1 85 ? -19.589 -1.538 18.408 1.00 85.94 85 TYR A CA 1
ATOM 676 C C . TYR A 1 85 ? -18.773 -2.830 18.275 1.00 85.94 85 TYR A C 1
ATOM 678 O O . TYR A 1 85 ? -19.080 -3.663 17.424 1.00 85.94 85 TYR A O 1
ATOM 686 N N . ILE A 1 86 ? -17.771 -3.028 19.137 1.00 83.31 86 ILE A N 1
ATOM 687 C CA . ILE A 1 86 ? -16.932 -4.233 19.123 1.00 83.31 86 ILE A CA 1
ATOM 688 C C . ILE A 1 86 ? -17.754 -5.495 19.421 1.00 83.31 86 ILE A C 1
ATOM 690 O O . ILE A 1 86 ? -17.543 -6.520 18.776 1.00 83.31 86 ILE A O 1
ATOM 694 N N . LEU A 1 87 ? -18.676 -5.430 20.386 1.00 81.31 87 LEU A N 1
ATOM 695 C CA . LEU A 1 87 ? -19.483 -6.581 20.801 1.00 81.31 87 LEU A CA 1
ATOM 696 C C . LEU A 1 87 ? -20.570 -6.944 19.783 1.00 81.31 87 LEU A C 1
ATOM 698 O O . LEU A 1 87 ? -20.828 -8.125 19.579 1.00 81.31 87 LEU A O 1
ATOM 702 N N . THR A 1 88 ? -21.184 -5.956 19.129 1.00 79.81 88 THR A N 1
ATOM 703 C CA . THR A 1 88 ? -22.294 -6.184 18.191 1.00 79.81 88 THR A CA 1
ATOM 704 C C . THR A 1 88 ? -21.829 -6.588 16.789 1.00 79.81 88 THR A C 1
ATOM 706 O O . THR A 1 88 ? -22.537 -7.316 16.106 1.00 79.81 88 THR A O 1
ATOM 709 N N . ASN A 1 89 ? -20.651 -6.139 16.336 1.00 74.62 89 ASN A N 1
ATOM 710 C CA . ASN A 1 89 ? -20.208 -6.339 14.945 1.00 74.62 89 ASN A CA 1
ATOM 711 C C . ASN A 1 89 ? -19.328 -7.581 14.728 1.00 74.62 89 ASN A C 1
ATOM 713 O O . ASN A 1 89 ? -18.809 -7.773 13.630 1.00 74.62 89 ASN A O 1
ATOM 717 N N . ARG A 1 90 ? -19.110 -8.421 15.747 1.00 68.44 90 ARG A N 1
ATOM 718 C CA . ARG A 1 90 ? -18.270 -9.618 15.618 1.00 68.44 90 ARG A CA 1
ATOM 719 C C . ARG A 1 90 ? -19.139 -10.872 15.553 1.00 68.44 90 ARG A C 1
ATOM 721 O O . ARG A 1 90 ? -19.767 -11.237 16.541 1.00 68.44 90 ARG A O 1
ATOM 728 N N . GLU A 1 91 ? -19.058 -11.597 14.439 1.00 65.94 91 GLU A N 1
ATOM 729 C CA . GLU A 1 91 ? -19.766 -12.874 14.215 1.00 65.94 91 GLU A CA 1
ATOM 730 C C . GLU A 1 91 ? -19.464 -13.944 15.284 1.00 65.94 91 GLU A C 1
ATOM 732 O O . GLU A 1 91 ? -20.256 -14.851 15.523 1.00 65.94 91 GLU A O 1
ATOM 737 N N . ILE A 1 92 ? -18.334 -13.822 15.985 1.00 62.81 92 ILE A N 1
ATOM 738 C CA . ILE A 1 92 ? -17.943 -14.728 17.076 1.00 62.81 92 ILE A CA 1
ATOM 739 C C . ILE A 1 92 ? -18.792 -14.525 18.343 1.00 62.81 92 ILE A C 1
ATOM 741 O O . ILE A 1 92 ? -18.824 -15.412 19.187 1.00 62.81 92 ILE A O 1
ATOM 745 N N . VAL A 1 93 ? -19.467 -13.382 18.511 1.00 63.59 93 VAL A N 1
ATOM 746 C CA . VAL A 1 93 ? -20.256 -13.086 19.724 1.00 63.59 93 VAL A CA 1
ATOM 747 C C . VAL A 1 93 ? -21.731 -13.492 19.562 1.00 63.59 93 VAL A C 1
ATOM 749 O O . VAL A 1 93 ? -22.420 -13.725 20.549 1.00 63.59 93 VAL A O 1
ATOM 752 N N . THR A 1 94 ? -22.194 -13.679 18.325 1.00 65.88 94 THR A N 1
ATOM 753 C CA . THR A 1 94 ? -23.539 -14.174 17.971 1.00 65.88 94 THR A CA 1
ATOM 754 C C . THR A 1 94 ? -23.993 -15.420 18.757 1.00 65.88 94 THR A C 1
ATOM 756 O O . THR A 1 94 ? -25.116 -15.405 19.248 1.00 65.88 94 THR A O 1
ATOM 759 N N . PRO A 1 95 ? -23.145 -16.447 18.992 1.00 69.62 95 PRO A N 1
ATOM 760 C CA . PRO A 1 95 ? -23.535 -17.654 19.733 1.00 69.62 95 PRO A CA 1
ATOM 761 C C . PRO A 1 95 ? -23.819 -17.451 21.231 1.00 69.62 95 PRO A C 1
ATOM 763 O O . PRO A 1 95 ? -24.181 -18.409 21.902 1.00 69.62 95 PRO A O 1
ATOM 766 N N . TYR A 1 96 ? -23.579 -16.261 21.789 1.00 65.38 96 TYR A N 1
ATOM 767 C CA . TYR A 1 96 ? -23.738 -15.987 23.225 1.00 65.38 96 TYR A CA 1
ATOM 768 C C . TYR A 1 96 ? -25.021 -15.212 23.561 1.00 65.38 96 TYR A C 1
ATOM 770 O O . TYR A 1 96 ? -25.252 -14.904 24.732 1.00 65.38 96 TYR A O 1
ATOM 778 N N . TYR A 1 97 ? -25.824 -14.866 22.552 1.00 65.75 97 TYR A N 1
ATOM 779 C CA . TYR A 1 97 ? -27.093 -14.148 22.709 1.00 65.75 97 TYR A CA 1
ATOM 780 C C . TYR A 1 97 ? -28.304 -14.920 22.145 1.00 65.75 97 TYR A C 1
ATOM 782 O O . TYR A 1 97 ? -29.408 -14.374 22.151 1.00 65.75 97 TYR A O 1
ATOM 790 N N . GLU A 1 98 ? -28.099 -16.166 21.699 1.00 54.03 98 GLU A N 1
ATOM 791 C CA . GLU A 1 98 ? -29.135 -17.183 21.428 1.00 54.03 98 GLU A CA 1
ATOM 792 C C . GLU A 1 98 ? -29.164 -18.223 22.557 1.00 54.03 98 GLU A C 1
ATOM 794 O O . GLU A 1 98 ? -30.278 -18.679 22.904 1.00 54.03 98 GLU A O 1
#

Mean predicted aligned error: 14.62 Å